Protein AF-A0A531L5X2-F1 (afdb_monomer)

Nearest PDB structures (foldseek):
  6lkz-assembly1_D  TM=6.118E-01  e=1.770E+00  Phaeodactylum tricornutum
  5y5p-assembly2_E  TM=6.107E-01  e=8.629E+00  Shrimp white spot syndrome virus (isolate Tongan)

Secondary structure (DSSP, 8-state):
-PBPTTSPBEEEEEEEETTTTEEEEEEEEEPPHHHHHHHTT--

Sequence (43 aa):
VGRTDDGRLLHITFTLQDKDTKIRVISARDMSRKERGYYDQDS

Radius of gyration: 12.49 Å; Cα contacts (8 Å, |Δi|>4): 49; chains: 1; bounding box: 29×15×33 Å

Structure (mmCIF, N/CA/C/O backbone):
data_AF-A0A531L5X2-F1
#
_entry.id   AF-A0A531L5X2-F1
#
loop_
_atom_site.group_PDB
_atom_site.id
_atom_site.type_symbol
_atom_site.label_atom_id
_atom_site.label_alt_id
_atom_site.label_comp_id
_atom_site.label_asym_id
_atom_site.label_entity_id
_atom_site.label_seq_id
_atom_site.pdbx_PDB_ins_code
_atom_site.Cartn_x
_atom_site.Cartn_y
_atom_site.Cartn_z
_atom_site.occupancy
_atom_site.B_iso_or_equiv
_atom_site.auth_seq_id
_atom_site.auth_comp_id
_atom_site.auth_asym_id
_atom_site.auth_atom_id
_atom_site.pdbx_PDB_model_num
ATOM 1 N N . VAL A 1 1 ? -1.102 -12.397 -5.842 1.00 55.75 1 VAL A N 1
ATOM 2 C CA . VAL A 1 1 ? -0.633 -11.157 -6.505 1.00 55.75 1 VAL A CA 1
ATOM 3 C C . VAL A 1 1 ? -1.758 -10.651 -7.387 1.00 55.75 1 VAL A C 1
ATOM 5 O O . VAL A 1 1 ? -2.173 -11.386 -8.274 1.00 55.75 1 VAL A O 1
ATOM 8 N N . GLY A 1 2 ? -2.307 -9.469 -7.093 1.00 55.69 2 GLY A N 1
ATOM 9 C CA . GLY A 1 2 ? -3.297 -8.829 -7.961 1.00 55.69 2 GLY A CA 1
ATOM 10 C C . GLY A 1 2 ? -2.589 -8.315 -9.207 1.00 55.69 2 GLY A C 1
ATOM 11 O O . GLY A 1 2 ? -1.679 -7.496 -9.096 1.00 55.69 2 GLY A O 1
ATOM 12 N N . ARG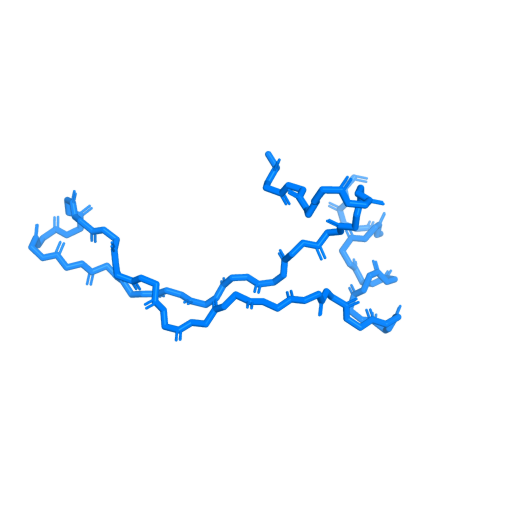 A 1 3 ? -2.941 -8.862 -10.366 1.00 58.25 3 ARG A N 1
ATOM 13 C CA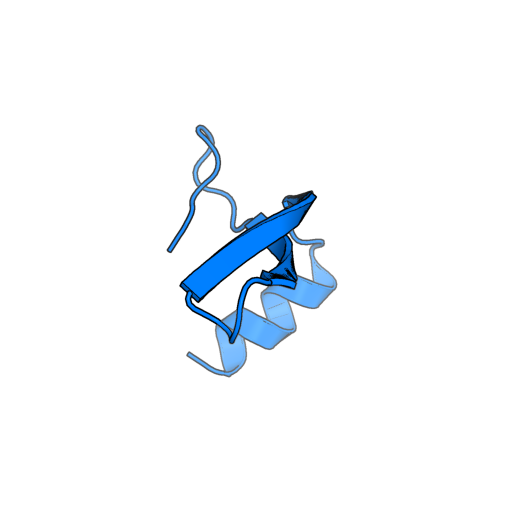 . ARG A 1 3 ? -2.435 -8.416 -11.663 1.00 58.25 3 ARG A CA 1
ATOM 14 C C . ARG A 1 3 ? -3.528 -7.581 -12.313 1.00 58.25 3 ARG A C 1
ATOM 16 O O . ARG A 1 3 ? -4.699 -7.936 -12.194 1.00 58.25 3 ARG A O 1
ATOM 23 N N . THR A 1 4 ? -3.163 -6.488 -12.966 1.00 62.25 4 THR A N 1
ATOM 24 C CA . THR A 1 4 ? -4.043 -5.893 -13.979 1.00 62.25 4 THR A CA 1
ATOM 25 C C . THR A 1 4 ? -4.294 -6.901 -15.099 1.00 62.25 4 THR A C 1
ATOM 27 O O . THR A 1 4 ? -3.512 -7.837 -15.290 1.00 62.25 4 THR A O 1
ATOM 30 N N . ASP A 1 5 ? -5.342 -6.679 -15.889 1.00 62.88 5 ASP A N 1
ATOM 31 C CA . ASP A 1 5 ? -5.647 -7.512 -17.061 1.00 62.88 5 ASP A CA 1
ATOM 32 C C . ASP A 1 5 ? -4.492 -7.550 -18.086 1.00 62.88 5 ASP A C 1
ATOM 34 O O . ASP A 1 5 ? -4.385 -8.492 -18.867 1.00 62.88 5 ASP A O 1
ATOM 38 N N . ASP A 1 6 ? -3.580 -6.568 -18.050 1.00 66.06 6 ASP A N 1
ATOM 39 C CA . ASP A 1 6 ? -2.372 -6.508 -18.885 1.00 66.06 6 ASP A CA 1
ATOM 40 C C . ASP A 1 6 ? -1.106 -7.109 -18.231 1.00 66.06 6 ASP A C 1
ATOM 42 O O . ASP A 1 6 ? -0.002 -6.984 -18.765 1.00 66.06 6 ASP A O 1
ATOM 46 N N . GLY A 1 7 ? -1.252 -7.771 -17.078 1.00 66.50 7 GLY A N 1
ATOM 47 C CA . GLY A 1 7 ? -0.168 -8.463 -16.379 1.00 66.50 7 GLY A CA 1
ATOM 48 C C . GLY A 1 7 ? 0.766 -7.563 -15.564 1.00 66.50 7 GLY A C 1
ATOM 49 O O . GLY A 1 7 ? 1.762 -8.060 -15.034 1.00 66.50 7 GLY A O 1
ATOM 50 N N . ARG A 1 8 ? 0.471 -6.266 -15.428 1.00 73.00 8 ARG A N 1
ATOM 51 C CA . ARG A 1 8 ? 1.240 -5.343 -14.583 1.00 73.00 8 ARG A CA 1
ATOM 52 C C . ARG A 1 8 ? 0.916 -5.518 -13.099 1.00 73.00 8 ARG A C 1
ATOM 54 O O . ARG A 1 8 ? -0.180 -5.908 -12.692 1.00 73.00 8 ARG A O 1
ATOM 61 N N . LEU A 1 9 ? 1.914 -5.213 -12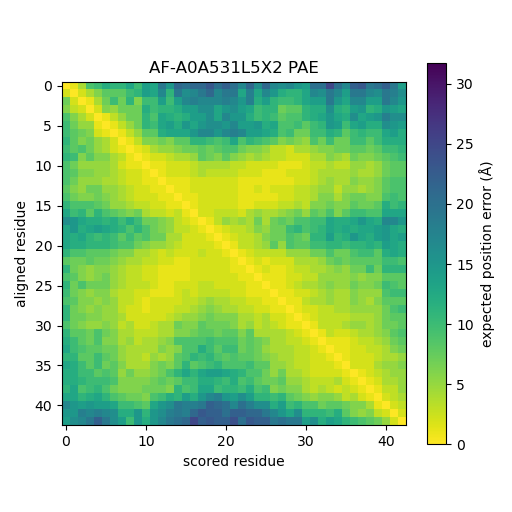.272 1.00 77.25 9 LEU A N 1
ATOM 62 C CA . LEU A 1 9 ? 1.767 -5.181 -10.821 1.00 77.25 9 LEU A CA 1
ATOM 63 C C . LEU A 1 9 ? 0.983 -3.936 -10.396 1.00 77.25 9 LEU A C 1
ATOM 65 O O . LEU A 1 9 ? 1.284 -2.818 -10.826 1.00 77.25 9 LEU A 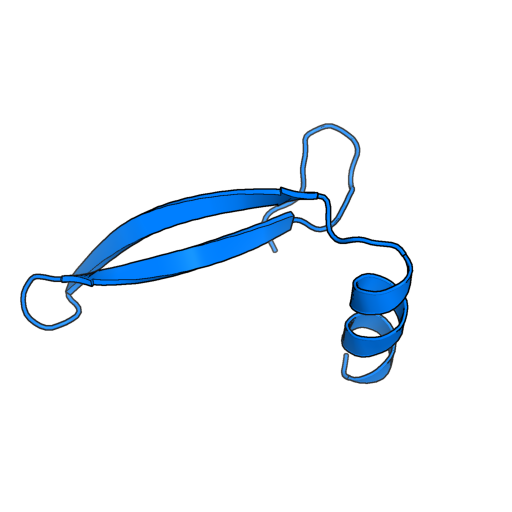O 1
ATOM 69 N N . LEU A 1 10 ? 0.003 -4.143 -9.518 1.00 83.56 10 LEU A N 1
ATOM 70 C CA . LEU A 1 10 ? -0.815 -3.086 -8.937 1.00 83.56 10 LEU A CA 1
ATOM 71 C C . LEU A 1 10 ? -0.288 -2.666 -7.569 1.00 83.56 10 LEU A C 1
ATOM 73 O O . LEU A 1 10 ? -0.073 -3.500 -6.690 1.00 83.56 10 LEU A O 1
ATOM 77 N N . HIS A 1 11 ? -0.172 -1.358 -7.363 1.00 84.81 11 HIS A N 1
ATOM 78 C CA . HIS A 1 11 ? -0.045 -0.780 -6.037 1.00 84.81 11 HIS A CA 1
ATOM 79 C C . HIS A 1 11 ? -1.440 -0.496 -5.479 1.00 84.81 11 HIS A C 1
ATOM 81 O O . HIS A 1 11 ? -2.191 0.304 -6.047 1.00 84.81 11 HIS A O 1
ATOM 87 N N . ILE A 1 12 ? -1.781 -1.156 -4.370 1.00 89.00 12 ILE A N 1
ATOM 88 C CA . ILE A 1 12 ? -3.069 -1.003 -3.692 1.00 89.00 12 ILE A CA 1
ATOM 89 C C . ILE A 1 12 ? -2.823 -0.399 -2.315 1.00 89.00 12 ILE A C 1
ATOM 91 O O . ILE A 1 12 ? -2.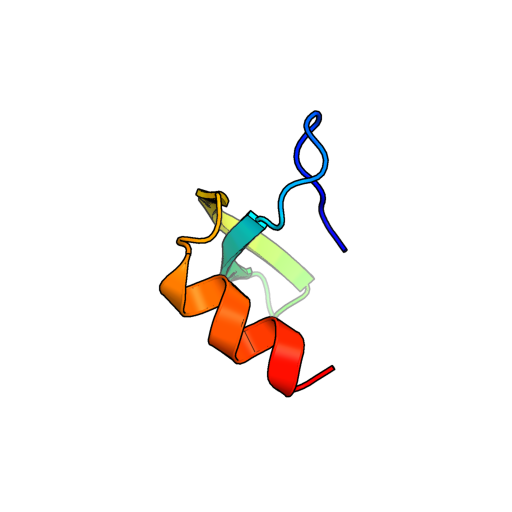154 -0.997 -1.477 1.00 89.00 12 ILE A O 1
ATOM 95 N N . THR A 1 13 ? -3.398 0.772 -2.065 1.00 91.06 13 THR A N 1
ATOM 96 C CA . THR A 1 13 ? -3.444 1.365 -0.728 1.00 91.06 13 THR A CA 1
ATOM 97 C C . THR A 1 13 ? -4.813 1.093 -0.128 1.00 91.06 13 THR A C 1
ATOM 99 O O . THR A 1 13 ? -5.837 1.397 -0.742 1.00 91.06 13 THR A O 1
ATOM 102 N N . PHE A 1 14 ? -4.848 0.524 1.072 1.00 94.00 14 PHE A N 1
ATOM 103 C CA . PHE A 1 14 ? -6.085 0.189 1.766 1.00 94.00 14 PHE A CA 1
ATOM 104 C C . PHE A 1 14 ? -5.969 0.438 3.268 1.00 94.00 14 PHE A C 1
ATOM 106 O O . PHE A 1 14 ? -4.872 0.549 3.811 1.00 94.00 14 PHE A O 1
ATOM 113 N N . THR A 1 15 ? -7.116 0.518 3.933 1.00 94.56 15 THR A N 1
ATOM 114 C CA . THR A 1 15 ? -7.211 0.512 5.393 1.00 94.56 15 THR A CA 1
ATOM 115 C C . THR A 1 15 ? -7.958 -0.716 5.879 1.00 94.56 15 THR A C 1
ATOM 117 O O . THR A 1 15 ? -8.815 -1.260 5.177 1.00 94.56 15 THR A O 1
ATOM 120 N N . LEU A 1 16 ? -7.625 -1.144 7.094 1.00 95.06 16 LEU A N 1
ATOM 121 C CA . LEU A 1 16 ? -8.358 -2.166 7.823 1.00 95.06 16 LEU A CA 1
ATOM 122 C C . LEU A 1 16 ? -9.484 -1.517 8.636 1.00 95.06 16 LEU A C 1
ATOM 124 O O . LEU A 1 16 ? -9.341 -0.409 9.155 1.00 95.06 16 LEU A O 1
ATOM 128 N N . GLN A 1 17 ? -10.629 -2.187 8.686 1.00 89.81 17 GLN A N 1
ATOM 129 C CA . GLN A 1 17 ? -11.837 -1.754 9.383 1.00 89.81 17 GLN A CA 1
ATOM 130 C C . GLN A 1 17 ? -12.443 -2.913 10.166 1.00 89.81 17 GLN A C 1
ATOM 132 O O . GLN A 1 17 ? -12.069 -4.069 9.971 1.00 89.81 17 GLN A O 1
ATOM 137 N N . ASP A 1 18 ? -13.399 -2.587 11.039 1.00 87.06 18 ASP A N 1
ATOM 138 C CA . ASP A 1 18 ? -14.145 -3.551 11.848 1.00 87.06 18 ASP A CA 1
ATOM 139 C C . ASP A 1 18 ? -13.221 -4.549 12.562 1.00 87.06 18 ASP A C 1
ATOM 141 O O . ASP A 1 18 ? -13.308 -5.755 12.346 1.00 87.06 18 ASP A O 1
ATOM 145 N N . LYS A 1 19 ? -12.308 -4.041 13.4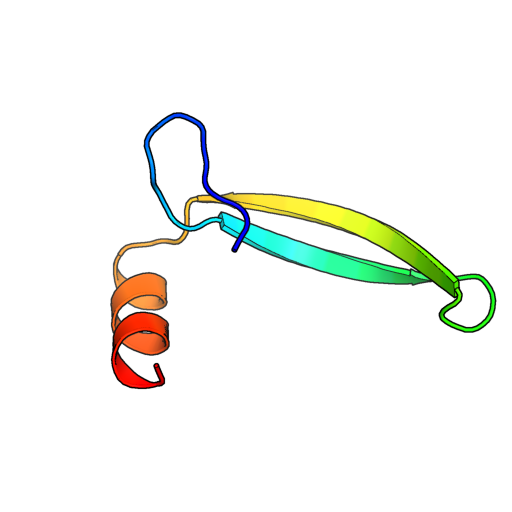04 1.00 87.75 19 LYS A N 1
ATOM 146 C CA . LYS A 1 19 ? -11.304 -4.854 14.122 1.00 87.75 19 LYS A CA 1
ATOM 147 C C . LYS A 1 19 ? -10.489 -5.751 13.177 1.00 87.75 19 LYS A C 1
ATOM 149 O O . LYS A 1 19 ? -10.354 -6.946 13.413 1.00 87.75 19 LYS A O 1
ATOM 154 N N . ASP A 1 20 ? -10.012 -5.164 12.084 1.00 87.12 20 ASP A N 1
ATOM 155 C CA . ASP A 1 20 ? -9.186 -5.824 11.069 1.00 87.12 20 ASP A CA 1
ATOM 156 C C . ASP A 1 20 ? -9.865 -6.972 10.304 1.00 87.12 20 ASP A C 1
ATOM 158 O O . ASP A 1 20 ? -9.203 -7.766 9.640 1.00 87.12 20 ASP A O 1
ATOM 162 N N . THR A 1 21 ? -11.200 -7.041 10.335 1.00 91.31 21 THR A N 1
ATOM 163 C CA . THR A 1 21 ? -11.964 -8.072 9.610 1.00 91.31 21 THR A CA 1
ATOM 164 C C . THR A 1 21 ? -12.380 -7.646 8.206 1.00 91.31 21 THR A C 1
ATOM 166 O O . THR A 1 21 ? -12.791 -8.486 7.403 1.00 91.31 21 THR A O 1
AT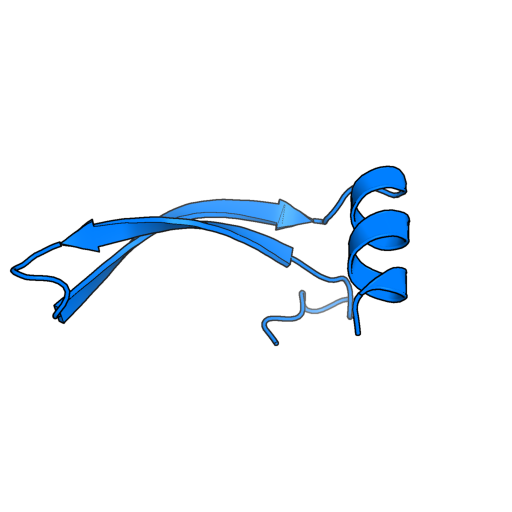OM 169 N N . LYS A 1 22 ? -12.279 -6.349 7.883 1.00 93.44 22 LYS A N 1
ATOM 170 C CA . LYS A 1 22 ? -12.645 -5.809 6.569 1.00 93.44 22 LYS A CA 1
ATOM 171 C C . LYS A 1 22 ? -11.555 -4.923 5.994 1.00 93.44 22 LYS A C 1
ATOM 173 O O . LYS A 1 22 ? -10.927 -4.144 6.703 1.00 93.44 22 LYS A O 1
ATOM 178 N N . ILE A 1 23 ? -11.392 -4.998 4.676 1.00 93.88 23 ILE A N 1
ATOM 179 C CA . ILE A 1 23 ? -10.470 -4.157 3.912 1.00 93.88 23 ILE A CA 1
ATOM 180 C C . ILE A 1 23 ? -11.276 -3.101 3.157 1.00 93.88 23 ILE A C 1
ATOM 182 O O . ILE A 1 23 ? -12.180 -3.436 2.392 1.00 93.88 23 ILE A O 1
ATOM 186 N N . ARG A 1 24 ? -10.908 -1.827 3.314 1.00 92.94 24 ARG A N 1
ATOM 187 C CA . ARG A 1 24 ? -11.376 -0.741 2.448 1.00 92.94 24 ARG A CA 1
ATOM 188 C C . ARG A 1 24 ? -10.248 -0.284 1.542 1.00 92.94 24 ARG A C 1
ATOM 190 O O . ARG A 1 24 ? -9.278 0.313 2.001 1.00 92.94 24 ARG A O 1
ATOM 197 N N . VAL A 1 25 ? -10.419 -0.494 0.244 1.00 91.19 25 VAL A N 1
ATOM 198 C CA . VAL A 1 25 ? -9.497 0.024 -0.768 1.00 91.19 25 VAL A CA 1
ATOM 199 C C . VAL A 1 25 ? -9.630 1.547 -0.844 1.00 91.19 25 VAL A C 1
ATOM 201 O O . VAL A 1 25 ? -10.732 2.082 -0.958 1.00 91.19 25 VAL A O 1
ATOM 204 N N . ILE A 1 26 ? -8.502 2.247 -0.743 1.00 92.75 26 ILE A N 1
ATOM 205 C CA . ILE A 1 26 ? -8.398 3.702 -0.908 1.00 92.75 26 ILE A CA 1
ATOM 206 C C . ILE A 1 26 ? -7.987 4.024 -2.344 1.00 92.75 26 ILE A C 1
ATOM 208 O O . ILE A 1 26 ? -8.562 4.920 -2.956 1.00 92.75 26 ILE A O 1
ATOM 212 N N . SER A 1 27 ? -7.016 3.290 -2.891 1.00 88.19 27 SER A N 1
ATOM 213 C CA . SER A 1 27 ? -6.586 3.430 -4.281 1.00 88.19 27 SER A CA 1
ATOM 214 C C . SER A 1 27 ? -6.020 2.120 -4.825 1.00 88.19 27 SER A C 1
ATOM 216 O O . SER A 1 27 ? -5.441 1.325 -4.085 1.00 88.19 27 SER A O 1
ATOM 218 N N . ALA A 1 28 ? -6.181 1.916 -6.131 1.00 87.94 28 ALA A N 1
ATOM 219 C CA . ALA A 1 28 ? -5.535 0.855 -6.892 1.00 87.94 28 ALA A CA 1
ATOM 220 C C . ALA A 1 28 ? -5.025 1.455 -8.205 1.00 87.94 28 ALA A C 1
ATOM 222 O O . ALA A 1 28 ? -5.795 2.062 -8.949 1.00 87.94 28 ALA A O 1
ATOM 223 N N . ARG A 1 29 ? -3.719 1.348 -8.451 1.00 85.56 29 ARG A N 1
ATOM 224 C CA . ARG A 1 29 ? -3.058 1.922 -9.631 1.00 85.56 29 ARG A CA 1
ATOM 225 C C . ARG A 1 29 ? -1.898 1.048 -10.091 1.00 85.56 29 ARG A C 1
ATOM 227 O O . ARG A 1 29 ? -1.323 0.325 -9.281 1.00 85.56 29 ARG A O 1
ATOM 234 N N . ASP A 1 30 ? -1.502 1.183 -11.349 1.00 85.31 30 ASP A N 1
ATOM 235 C CA . ASP A 1 30 ? -0.285 0.553 -11.871 1.00 85.31 30 ASP A CA 1
ATOM 236 C C . ASP A 1 30 ? 0.955 1.021 -11.098 1.00 85.31 30 ASP A C 1
ATOM 238 O O . ASP A 1 30 ? 1.116 2.214 -10.812 1.00 85.31 30 ASP A O 1
ATOM 242 N N . MET A 1 31 ? 1.866 0.092 -10.794 1.00 82.94 31 MET A N 1
ATOM 243 C CA . MET A 1 31 ? 3.170 0.441 -10.227 1.00 82.94 31 MET A CA 1
ATOM 244 C C . MET A 1 31 ? 4.036 1.195 -11.242 1.00 82.94 31 MET A C 1
ATOM 246 O O . MET A 1 31 ? 4.228 0.766 -12.390 1.00 82.94 31 MET A O 1
ATOM 250 N N . SER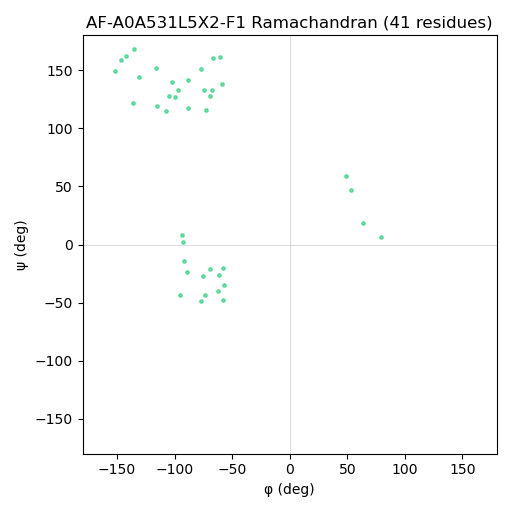 A 1 32 ? 4.635 2.302 -10.798 1.00 81.25 32 SER A N 1
ATOM 251 C CA . SER A 1 32 ? 5.598 3.060 -11.599 1.00 81.25 32 SER A CA 1
ATOM 252 C C . SER A 1 32 ? 6.889 2.264 -11.837 1.00 81.25 32 SER A C 1
ATOM 254 O O . SER A 1 32 ? 7.213 1.331 -11.106 1.00 81.25 32 SER A O 1
ATOM 256 N N . ARG A 1 33 ? 7.681 2.643 -12.854 1.00 80.06 33 ARG A N 1
ATOM 257 C CA . ARG A 1 33 ? 8.925 1.921 -13.208 1.00 80.06 33 ARG A CA 1
ATOM 258 C C . ARG A 1 33 ? 9.924 1.829 -12.048 1.00 80.06 33 ARG A C 1
ATOM 260 O O . ARG A 1 33 ? 10.613 0.825 -11.930 1.00 80.06 33 ARG A O 1
ATOM 267 N N . LYS A 1 34 ? 9.988 2.871 -11.213 1.00 80.88 34 LYS A N 1
ATOM 268 C CA . LYS A 1 34 ? 10.881 2.940 -10.051 1.00 80.88 34 LYS A CA 1
ATOM 269 C C . LYS A 1 34 ? 10.401 2.039 -8.913 1.00 80.88 34 LYS A C 1
ATOM 271 O O . LYS A 1 34 ? 11.217 1.338 -8.333 1.00 80.88 34 LYS A O 1
ATOM 276 N N . GLU A 1 35 ? 9.098 2.043 -8.620 1.00 76.06 35 GLU A N 1
ATOM 277 C CA . GLU A 1 35 ? 8.504 1.158 -7.605 1.00 76.06 35 GLU A CA 1
ATOM 278 C C . GLU A 1 35 ? 8.689 -0.314 -7.994 1.00 76.06 35 GLU A C 1
ATOM 280 O O . GLU A 1 35 ? 9.061 -1.116 -7.146 1.00 76.06 35 GLU A O 1
ATOM 285 N N . ARG A 1 36 ? 8.532 -0.656 -9.281 1.00 76.00 36 ARG A N 1
ATOM 286 C CA . ARG A 1 36 ? 8.791 -2.021 -9.768 1.00 76.00 36 ARG A CA 1
ATOM 287 C C . ARG A 1 36 ? 10.213 -2.489 -9.483 1.00 76.00 36 ARG A C 1
ATOM 289 O O . ARG A 1 36 ? 10.382 -3.554 -8.919 1.00 76.00 36 ARG A O 1
ATOM 296 N N . GLY A 1 37 ? 11.218 -1.667 -9.794 1.00 74.88 37 GLY A N 1
ATOM 297 C CA . GLY A 1 37 ? 12.616 -2.032 -9.544 1.00 74.88 37 GLY A CA 1
ATOM 298 C C . GLY A 1 37 ? 12.947 -2.270 -8.066 1.00 74.88 37 GLY A C 1
ATOM 299 O O . GLY A 1 37 ? 13.865 -3.023 -7.779 1.00 74.88 37 GLY A O 1
ATOM 300 N N . TYR A 1 38 ? 12.202 -1.656 -7.142 1.00 75.88 38 TYR A N 1
ATOM 301 C CA . TYR A 1 38 ? 12.351 -1.895 -5.705 1.00 75.88 38 TYR A CA 1
ATOM 302 C C . TYR A 1 38 ? 11.711 -3.227 -5.283 1.00 75.88 38 TYR A C 1
ATOM 304 O O . TYR A 1 38 ? 12.358 -4.042 -4.639 1.00 75.88 38 TYR A O 1
ATOM 312 N N . TYR A 1 39 ? 10.467 -3.486 -5.700 1.00 68.56 39 TYR A N 1
ATOM 313 C CA . TYR A 1 39 ? 9.753 -4.711 -5.318 1.00 68.56 39 TYR A CA 1
ATOM 314 C C . TYR A 1 39 ? 10.222 -5.970 -6.059 1.00 68.56 39 TYR A C 1
ATOM 316 O O . TYR A 1 39 ? 10.106 -7.052 -5.498 1.00 68.56 39 TYR A O 1
ATOM 324 N N . ASP A 1 40 ? 10.766 -5.841 -7.273 1.00 64.12 40 ASP A N 1
ATOM 325 C CA . ASP 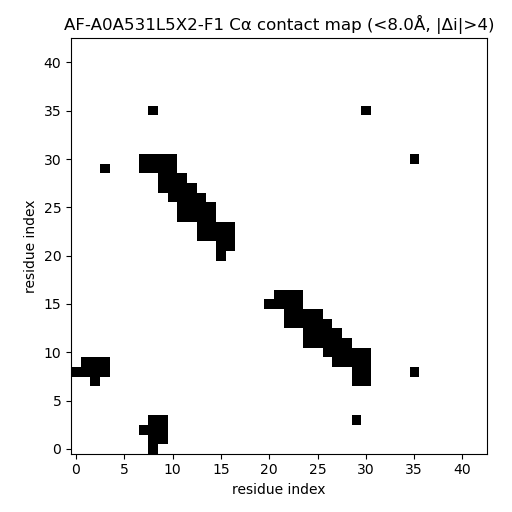A 1 40 ? 11.376 -6.962 -8.005 1.00 64.12 40 ASP A CA 1
ATOM 326 C C . ASP A 1 40 ? 12.695 -7.425 -7.347 1.00 64.12 40 ASP A C 1
ATOM 328 O O . ASP A 1 40 ? 13.144 -8.540 -7.595 1.00 64.12 40 ASP A O 1
ATOM 332 N N . GLN A 1 41 ? 13.341 -6.575 -6.536 1.00 59.59 41 GLN A N 1
ATOM 333 C CA . GLN A 1 41 ? 14.615 -6.881 -5.875 1.00 59.59 41 GLN A CA 1
ATOM 334 C C . GLN A 1 41 ? 14.436 -7.549 -4.499 1.00 59.59 41 GLN A C 1
ATOM 336 O O . GLN A 1 41 ? 15.333 -8.260 -4.049 1.00 59.59 41 GLN A O 1
ATOM 341 N N . ASP A 1 42 ? 13.281 -7.346 -3.863 1.00 56.03 42 ASP A N 1
ATOM 342 C CA . ASP A 1 42 ? 12.942 -7.884 -2.538 1.00 56.03 42 ASP A CA 1
ATOM 343 C C . ASP A 1 42 ? 12.197 -9.242 -2.593 1.00 56.03 42 ASP A C 1
ATOM 345 O O . ASP A 1 42 ? 11.817 -9.773 -1.546 1.00 56.03 42 ASP A O 1
ATOM 349 N N . SER A 1 43 ? 11.971 -9.811 -3.789 1.00 51.28 43 SER A N 1
ATOM 350 C CA . SER A 1 43 ? 11.233 -11.073 -4.019 1.00 51.28 43 SER A CA 1
ATOM 351 C C . SER A 1 43 ? 12.096 -12.247 -4.466 1.00 51.28 43 SER A C 1
ATOM 353 O O . SER A 1 43 ? 12.956 -12.026 -5.347 1.00 51.28 43 SER A O 1
#

pLDDT: mean 78.87, std 12.94, range [51.28, 95.06]

Foldseek 3Di:
DDADPVRFDKDWDWDADDVNPDIGTPDIDGDDPVSCVVVVVVD

Solvent-accessible surface area (backbone atoms only — not comparable to full-atom values): 2814 Å² total; per-residue (Å²): 131,71,57,46,99,85,69,45,56,54,46,69,47,64,47,72,36,80,92,70,74,40,81,45,79,76,44,77,43,77,54,49,78,69,58,44,62,53,58,66,68,77,104

Mean predicted aligned error: 7.22 Å